Protein AF-A0A963DSY1-F1 (afdb_monomer_lite)

Secondary structure (DSSP, 8-state):
---PPPPPHHHHHHHHEEEETTEEEE-TT--HHHHHHHHHTTSEEE-TT-SSPPTT-GGGSEEE-HHHHHHHTTSS--

Foldseek 3Di:
DPPDPDDDLLRLLVQFWDDDPLDIFGDLPCAPVSLVVCVVVLQWDFDPVDPDADHSRNRVRIDGDPVNSCSNVVVDDD

pLDDT: mean 89.54, std 8.88, range [50.94, 96.06]

Structure (mmCIF, N/CA/C/O backbone):
data_AF-A0A963DSY1-F1
#
_entry.id   AF-A0A963DSY1-F1
#
loop_
_atom_site.group_PDB
_atom_site.id
_atom_site.type_symbol
_atom_site.label_atom_id
_atom_site.label_alt_id
_atom_site.label_comp_id
_atom_site.label_asym_id
_atom_site.label_entity_id
_atom_site.label_seq_id
_atom_site.pdbx_PDB_ins_code
_atom_site.Cartn_x
_atom_site.Cartn_y
_atom_site.Cartn_z
_atom_site.occupancy
_atom_site.B_iso_or_equiv
_atom_site.auth_seq_id
_atom_site.auth_comp_id
_atom_site.auth_asym_id
_atom_site.auth_atom_id
_atom_site.pdbx_PDB_model_num
ATOM 1 N N . MET A 1 1 ? -4.417 31.165 -4.420 1.00 55.50 1 MET A N 1
ATOM 2 C CA . MET A 1 1 ? -4.366 29.729 -4.760 1.00 55.50 1 MET A CA 1
ATOM 3 C C . MET A 1 1 ? -4.940 29.001 -3.564 1.00 55.50 1 MET A C 1
ATOM 5 O O . MET A 1 1 ? -4.501 29.296 -2.464 1.00 55.50 1 MET A O 1
ATOM 9 N N . LEU A 1 2 ? -5.979 28.186 -3.741 1.00 50.94 2 LEU A N 1
ATOM 10 C CA . LEU A 1 2 ? -6.449 27.316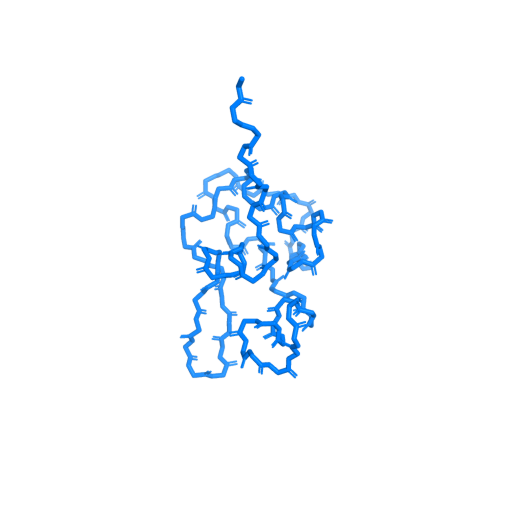 -2.662 1.00 50.94 2 LEU A CA 1
ATOM 11 C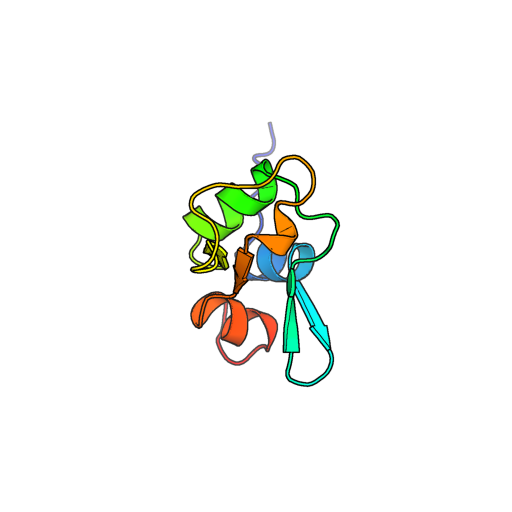 C . LEU A 1 2 ? -5.412 26.194 -2.539 1.00 50.94 2 LEU A C 1
ATOM 13 O O . LEU A 1 2 ? -5.220 25.463 -3.509 1.00 50.94 2 LEU A O 1
ATOM 17 N N . GLU A 1 3 ? -4.705 26.112 -1.412 1.00 59.62 3 GLU A N 1
ATOM 18 C CA . GLU A 1 3 ? -3.946 24.908 -1.058 1.00 59.62 3 GLU A CA 1
ATOM 19 C C . GLU A 1 3 ? -4.949 23.755 -0.997 1.00 59.62 3 GLU A C 1
ATOM 21 O O . GLU A 1 3 ? -5.841 23.738 -0.148 1.00 59.62 3 GLU A O 1
ATOM 26 N N . GLN A 1 4 ? -4.872 22.831 -1.955 1.00 61.81 4 GLN A N 1
ATOM 27 C CA . GLN A 1 4 ? -5.585 21.569 -1.828 1.00 61.81 4 GLN A CA 1
ATOM 28 C C . GLN A 1 4 ? -4.894 20.803 -0.705 1.00 61.81 4 GLN A C 1
ATOM 30 O O . GLN A 1 4 ? -3.701 20.523 -0.807 1.00 61.81 4 GLN A O 1
ATOM 35 N N . ALA A 1 5 ? -5.626 20.525 0.374 1.00 75.44 5 ALA A N 1
ATOM 36 C CA . ALA A 1 5 ? -5.127 19.666 1.434 1.00 75.44 5 ALA A CA 1
ATOM 37 C C . ALA A 1 5 ? -4.699 18.331 0.814 1.00 75.44 5 ALA A C 1
ATOM 39 O O . ALA A 1 5 ? -5.430 17.766 -0.007 1.00 75.44 5 ALA A O 1
ATOM 40 N N . GLU A 1 6 ? -3.504 17.858 1.163 1.00 79.00 6 GLU A N 1
ATOM 41 C CA . GLU A 1 6 ? -3.071 16.543 0.711 1.00 79.00 6 GLU A CA 1
ATOM 42 C C . GLU A 1 6 ? -4.047 15.477 1.225 1.00 79.00 6 GLU A C 1
ATOM 44 O O . GLU A 1 6 ? -4.533 15.601 2.354 1.00 79.00 6 GLU A O 1
ATOM 49 N N . PRO A 1 7 ? -4.334 14.429 0.433 1.00 82.25 7 PRO A N 1
ATOM 50 C CA . PRO A 1 7 ? -5.197 13.351 0.888 1.00 82.25 7 PRO A CA 1
ATOM 51 C C . PRO A 1 7 ? -4.662 12.742 2.188 1.00 82.25 7 PRO A C 1
ATOM 53 O O . PRO A 1 7 ? -3.453 12.577 2.369 1.00 82.25 7 PRO A O 1
ATOM 56 N N . THR A 1 8 ? -5.562 12.383 3.090 1.00 90.44 8 THR A N 1
ATOM 57 C CA . THR A 1 8 ? -5.259 11.641 4.319 1.00 90.44 8 THR A CA 1
ATOM 58 C C . THR A 1 8 ? -4.736 10.239 4.007 1.00 90.44 8 THR A C 1
ATOM 60 O O . THR A 1 8 ? -4.904 9.721 2.899 1.00 90.44 8 THR A O 1
ATOM 63 N N . ASP A 1 9 ? -4.106 9.595 4.988 1.00 92.81 9 ASP A N 1
ATOM 64 C CA . ASP A 1 9 ? -3.610 8.221 4.835 1.00 92.81 9 ASP A CA 1
ATOM 65 C C . ASP A 1 9 ? -4.738 7.239 4.517 1.00 92.81 9 ASP A C 1
ATOM 67 O O . ASP A 1 9 ? -4.578 6.355 3.677 1.00 92.81 9 ASP A O 1
ATOM 71 N N . LEU A 1 10 ? -5.920 7.442 5.105 1.00 93.38 10 LEU A N 1
ATOM 72 C CA . LEU A 1 10 ? -7.096 6.627 4.814 1.00 93.38 10 LEU A CA 1
ATOM 73 C C . LEU A 1 10 ? -7.598 6.821 3.379 1.00 93.38 10 LEU A C 1
ATOM 75 O O . LEU A 1 10 ? -8.011 5.855 2.736 1.00 93.38 10 LEU A O 1
ATOM 79 N N . GLU A 1 11 ? -7.579 8.050 2.863 1.00 93.19 11 GLU A N 1
ATOM 80 C CA . GLU A 1 11 ? -7.935 8.317 1.466 1.00 93.19 11 GLU A CA 1
ATOM 81 C C . GLU A 1 11 ? -6.940 7.647 0.515 1.00 93.19 11 GLU A C 1
ATOM 83 O O . GLU A 1 11 ? -7.364 6.951 -0.408 1.00 93.19 11 GLU A O 1
ATOM 88 N N . PHE A 1 12 ? -5.637 7.749 0.794 1.00 91.69 12 PHE A N 1
ATOM 89 C CA . PHE A 1 12 ? -4.601 7.042 0.037 1.00 91.69 12 PHE A CA 1
ATOM 90 C C . PHE A 1 12 ? -4.785 5.524 0.077 1.00 91.69 12 PHE A C 1
ATOM 92 O O . PHE A 1 12 ? -4.785 4.873 -0.968 1.00 91.69 12 PHE A O 1
ATOM 99 N N . ALA A 1 13 ? -5.005 4.958 1.264 1.00 93.00 13 ALA A N 1
ATOM 100 C CA . ALA A 1 13 ? -5.239 3.532 1.445 1.00 93.00 13 ALA A CA 1
ATOM 101 C C . ALA A 1 13 ? -6.465 3.057 0.647 1.00 93.00 13 ALA A C 1
ATOM 103 O O . ALA A 1 13 ? -6.415 2.010 0.006 1.00 93.00 13 ALA A O 1
ATOM 104 N N . ARG A 1 14 ? -7.553 3.837 0.618 1.00 93.06 14 ARG A N 1
ATOM 105 C CA . ARG A 1 14 ? -8.765 3.519 -0.161 1.00 93.06 14 ARG A CA 1
ATOM 106 C C . ARG A 1 14 ? -8.561 3.618 -1.670 1.00 93.06 14 ARG A C 1
ATOM 108 O O . ARG A 1 14 ? -9.204 2.882 -2.411 1.00 93.06 14 ARG A O 1
ATOM 115 N N . MET A 1 15 ? -7.697 4.520 -2.127 1.00 93.38 15 MET A N 1
ATOM 116 C CA . MET A 1 15 ? -7.335 4.628 -3.542 1.00 93.38 15 MET A CA 1
ATOM 117 C C . MET A 1 15 ? -6.424 3.478 -3.987 1.00 93.38 15 MET A C 1
ATOM 119 O O . MET A 1 15 ? -6.523 3.017 -5.124 1.00 93.38 15 MET A O 1
ATOM 123 N N . ALA A 1 16 ? -5.542 3.020 -3.097 1.00 94.31 16 ALA A N 1
ATOM 124 C CA . ALA A 1 16 ? -4.491 2.071 -3.426 1.00 94.31 16 ALA A CA 1
ATOM 125 C C . ALA A 1 16 ? -4.825 0.610 -3.124 1.00 94.31 16 ALA A C 1
ATOM 127 O O . ALA A 1 16 ? -4.262 -0.265 -3.776 1.00 94.31 16 ALA A O 1
ATOM 128 N N . PHE A 1 17 ? -5.700 0.310 -2.163 1.00 95.00 17 PHE A N 1
ATOM 129 C CA . PHE A 1 17 ? -5.954 -1.060 -1.719 1.00 95.00 17 PHE A CA 1
ATOM 130 C C . PHE A 1 17 ? -7.364 -1.550 -2.046 1.00 95.00 17 PHE A C 1
ATOM 132 O O . PHE A 1 17 ? -8.359 -0.850 -1.885 1.00 95.00 17 PHE A O 1
ATOM 139 N N . ALA A 1 18 ? -7.445 -2.817 -2.440 1.00 92.94 18 ALA A N 1
ATOM 140 C CA . ALA A 1 18 ? -8.674 -3.581 -2.562 1.00 92.94 18 ALA A CA 1
ATOM 141 C C . ALA A 1 18 ? -8.754 -4.618 -1.434 1.00 92.94 18 ALA A C 1
ATOM 143 O O . ALA A 1 18 ? -7.803 -5.375 -1.203 1.00 92.94 18 ALA A O 1
ATOM 144 N N . VAL A 1 19 ? -9.905 -4.673 -0.762 1.00 91.88 19 VAL A N 1
ATOM 145 C CA . VAL A 1 19 ? -10.197 -5.628 0.314 1.00 91.88 19 VAL A CA 1
ATOM 146 C C . VAL A 1 19 ? -11.101 -6.734 -0.229 1.00 91.88 19 VAL A C 1
ATOM 148 O O . VAL A 1 19 ? -12.187 -6.463 -0.734 1.00 91.88 19 VAL A O 1
ATOM 151 N N . ASP A 1 20 ? -10.652 -7.982 -0.122 1.00 87.75 20 ASP A N 1
ATOM 152 C CA . ASP A 1 20 ? -11.382 -9.185 -0.530 1.00 87.75 20 ASP A CA 1
ATOM 153 C C . ASP A 1 20 ? -11.390 -10.189 0.631 1.00 87.75 20 ASP A C 1
ATOM 155 O O . ASP A 1 20 ? -10.437 -10.948 0.857 1.00 87.75 20 ASP A O 1
ATOM 159 N N . GLY A 1 21 ? -12.446 -10.120 1.446 1.00 83.62 21 GLY A N 1
ATOM 160 C CA . GLY A 1 21 ? -12.542 -10.850 2.708 1.00 83.62 21 GLY A CA 1
ATOM 161 C C . GLY A 1 21 ? -11.421 -10.453 3.671 1.00 83.62 21 GLY A C 1
ATOM 162 O O . GLY A 1 21 ? -11.375 -9.326 4.152 1.00 83.62 21 GLY A O 1
ATOM 163 N N . PHE A 1 22 ? -10.507 -11.387 3.948 1.00 78.94 22 PHE A N 1
ATOM 164 C CA . PHE A 1 22 ? -9.346 -11.165 4.823 1.00 78.94 22 PHE A CA 1
ATOM 165 C C . PHE A 1 22 ? -8.076 -10.752 4.068 1.00 78.94 22 PHE A C 1
ATOM 167 O O . PHE A 1 22 ? -7.021 -10.595 4.682 1.00 78.94 22 PHE A O 1
ATOM 174 N N . LYS A 1 23 ? -8.139 -10.631 2.737 1.00 86.50 23 LYS A N 1
ATOM 175 C CA . LYS A 1 23 ? -6.985 -10.286 1.905 1.00 86.50 23 LYS A CA 1
ATOM 176 C C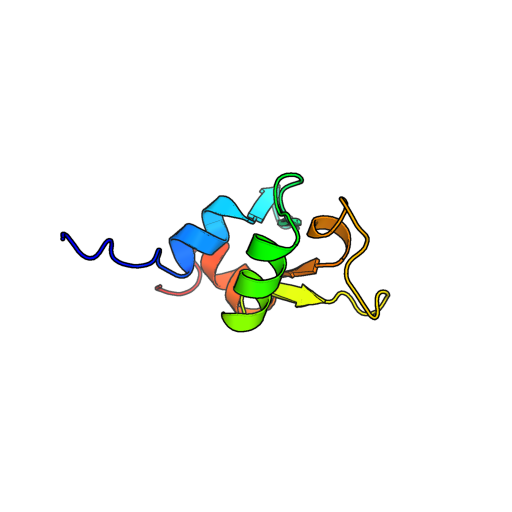 . LYS A 1 23 ? -7.052 -8.818 1.514 1.00 86.50 23 LYS A C 1
ATOM 178 O O . LYS A 1 23 ? -8.052 -8.372 0.962 1.00 86.50 23 LYS A O 1
ATOM 183 N N . VAL A 1 24 ? -5.957 -8.102 1.735 1.00 91.06 24 VAL A N 1
ATOM 184 C CA . VAL A 1 24 ? -5.748 -6.744 1.227 1.00 91.06 24 VAL A CA 1
ATOM 185 C C . VAL A 1 24 ? -4.680 -6.820 0.143 1.00 91.06 24 VAL A C 1
ATOM 187 O O . VAL A 1 24 ? -3.635 -7.439 0.344 1.00 91.06 24 VAL A O 1
ATOM 190 N N . ARG A 1 25 ? -4.960 -6.248 -1.027 1.00 91.69 25 ARG A N 1
ATOM 191 C CA . ARG A 1 25 ? -4.040 -6.212 -2.174 1.00 91.69 25 ARG A CA 1
ATOM 192 C C . ARG A 1 25 ? -3.987 -4.812 -2.761 1.00 91.69 25 ARG A C 1
ATOM 194 O O . ARG A 1 25 ? -4.979 -4.095 -2.700 1.00 91.69 25 ARG A O 1
ATOM 201 N N . CYS A 1 26 ? -2.871 -4.451 -3.381 1.00 93.25 26 CYS A N 1
ATOM 202 C CA . CYS A 1 26 ? -2.770 -3.206 -4.138 1.00 93.25 26 CYS A CA 1
ATOM 203 C C . CYS A 1 26 ? -3.630 -3.265 -5.411 1.00 93.25 26 CYS A C 1
ATOM 205 O O . CYS A 1 26 ? -3.710 -4.301 -6.077 1.00 93.25 26 CYS A O 1
ATOM 207 N N . HIS A 1 27 ? -4.276 -2.153 -5.748 1.00 93.75 27 HIS A N 1
ATOM 208 C CA . HIS A 1 27 ? -5.079 -2.002 -6.952 1.00 93.75 27 HIS A CA 1
ATOM 209 C C . HIS A 1 27 ? -4.162 -2.001 -8.185 1.00 93.75 27 HIS A C 1
ATOM 211 O O . HIS A 1 27 ? -3.103 -1.376 -8.148 1.00 93.75 27 HIS A O 1
ATOM 217 N N . PRO A 1 28 ? -4.566 -2.595 -9.322 1.00 91.06 28 PRO A N 1
ATOM 218 C CA . PRO A 1 28 ? -3.778 -2.561 -10.561 1.00 91.06 28 PRO A CA 1
ATOM 219 C C . PRO A 1 28 ? -3.522 -1.152 -11.127 1.00 91.06 28 PRO A C 1
ATOM 221 O O . PRO A 1 28 ? -2.709 -1.003 -12.030 1.00 91.06 28 PRO A O 1
ATOM 224 N N . ASN A 1 29 ? -4.189 -0.125 -10.588 1.00 89.88 29 ASN A N 1
ATOM 225 C CA . ASN A 1 29 ? -4.011 1.275 -10.994 1.00 89.88 29 ASN A CA 1
ATOM 226 C C . ASN A 1 29 ? -2.906 1.980 -10.193 1.00 89.88 29 ASN A C 1
ATOM 228 O O . ASN A 1 29 ? -2.639 3.149 -10.453 1.00 89.88 29 ASN A O 1
ATOM 232 N N . VAL A 1 30 ? -2.300 1.304 -9.209 1.00 93.81 30 VAL A N 1
ATOM 233 C CA . VAL A 1 30 ? -1.150 1.840 -8.478 1.00 93.81 30 VAL A CA 1
ATOM 234 C C . VAL A 1 30 ? 0.044 1.852 -9.431 1.00 93.81 30 VAL A C 1
ATOM 236 O O . VAL A 1 30 ? 0.600 0.804 -9.776 1.00 93.81 30 VAL A O 1
ATOM 239 N N . ASP A 1 31 ? 0.394 3.053 -9.879 1.00 93.25 31 ASP A N 1
ATOM 240 C CA . ASP A 1 31 ? 1.599 3.337 -10.648 1.00 93.25 31 ASP A CA 1
ATOM 241 C C . ASP A 1 31 ? 2.809 3.553 -9.723 1.00 93.25 31 ASP A C 1
ATOM 243 O O . ASP A 1 31 ? 2.703 3.458 -8.500 1.00 93.25 31 ASP A O 1
ATOM 247 N N . ALA A 1 32 ? 3.981 3.815 -10.308 1.00 92.00 32 ALA A N 1
ATOM 248 C CA . ALA A 1 32 ? 5.208 4.021 -9.540 1.00 92.00 32 ALA A CA 1
ATOM 249 C C . ALA A 1 32 ? 5.109 5.227 -8.588 1.00 92.00 32 ALA A C 1
ATOM 251 O O . ALA A 1 32 ? 5.519 5.123 -7.439 1.00 92.00 32 ALA A O 1
ATOM 252 N N . ALA A 1 33 ? 4.497 6.335 -9.018 1.00 92.62 33 ALA A N 1
ATOM 253 C CA . ALA A 1 33 ? 4.380 7.538 -8.192 1.00 92.62 33 ALA A CA 1
ATOM 254 C C . ALA A 1 33 ? 3.457 7.319 -6.981 1.00 92.62 33 ALA A C 1
ATOM 256 O O . ALA A 1 33 ? 3.752 7.755 -5.868 1.00 92.62 33 ALA A O 1
ATOM 257 N N . MET A 1 34 ? 2.335 6.620 -7.172 1.00 93.62 34 MET A N 1
ATOM 258 C CA . MET A 1 34 ? 1.466 6.217 -6.070 1.00 93.62 34 MET A CA 1
ATOM 259 C C . MET A 1 34 ? 2.158 5.191 -5.169 1.00 93.62 34 MET A C 1
ATOM 261 O O . MET A 1 34 ? 2.025 5.280 -3.952 1.00 93.62 34 MET A O 1
ATOM 265 N N . ALA A 1 35 ? 2.910 4.249 -5.742 1.00 94.38 35 ALA A N 1
ATOM 266 C CA . ALA A 1 35 ? 3.659 3.254 -4.985 1.00 94.38 35 ALA A CA 1
ATOM 267 C C . ALA A 1 35 ? 4.709 3.887 -4.063 1.00 94.38 35 ALA A C 1
ATOM 269 O O . ALA A 1 35 ? 4.754 3.550 -2.882 1.00 94.38 35 ALA A O 1
ATOM 270 N N . GLU A 1 36 ? 5.492 4.840 -4.572 1.00 94.31 36 GLU A N 1
ATOM 271 C CA . GLU A 1 36 ? 6.460 5.613 -3.785 1.00 94.31 36 GLU A CA 1
ATOM 272 C C . GLU A 1 36 ? 5.776 6.310 -2.608 1.00 94.31 36 GLU A C 1
ATOM 274 O O . GLU A 1 36 ? 6.189 6.139 -1.463 1.00 94.31 36 GLU A O 1
ATOM 279 N N . ARG A 1 37 ? 4.650 6.990 -2.855 1.00 94.38 37 ARG A N 1
ATOM 280 C CA . ARG A 1 37 ? 3.885 7.666 -1.797 1.00 94.38 37 ARG A CA 1
ATOM 281 C C . ARG A 1 37 ? 3.326 6.718 -0.737 1.00 94.38 37 ARG A C 1
ATOM 283 O O . ARG A 1 37 ? 3.270 7.086 0.434 1.00 94.38 37 ARG A O 1
ATOM 290 N N . LEU A 1 38 ? 2.903 5.510 -1.118 1.00 95.06 38 LEU A N 1
ATOM 291 C CA . LEU A 1 38 ? 2.457 4.500 -0.152 1.00 95.06 38 LEU A CA 1
ATOM 292 C C . LEU A 1 38 ? 3.602 4.059 0.764 1.00 95.06 38 LEU A C 1
ATOM 294 O O . LEU A 1 38 ? 3.364 3.856 1.953 1.00 95.06 38 LEU A O 1
ATOM 298 N N . ILE A 1 39 ? 4.820 3.938 0.227 1.00 94.94 39 ILE A N 1
ATOM 299 C CA . ILE A 1 39 ? 6.018 3.606 1.009 1.00 94.94 39 ILE A CA 1
ATOM 300 C C . ILE A 1 39 ? 6.410 4.768 1.922 1.00 94.94 39 ILE A C 1
ATOM 302 O O . ILE A 1 39 ? 6.607 4.564 3.116 1.00 94.94 39 ILE A O 1
ATOM 306 N N . GLU A 1 40 ? 6.461 5.995 1.401 1.00 95.19 40 GLU A N 1
ATOM 307 C CA . GLU A 1 40 ? 6.802 7.193 2.182 1.00 95.19 40 GLU A CA 1
ATOM 308 C C . GLU A 1 40 ? 5.864 7.401 3.378 1.00 95.19 40 GLU A C 1
ATOM 310 O O . GLU A 1 40 ? 6.295 7.840 4.444 1.00 95.19 40 GLU A O 1
ATOM 315 N N . ARG A 1 41 ? 4.585 7.045 3.218 1.00 93.81 41 ARG A N 1
ATOM 316 C CA . ARG A 1 41 ? 3.566 7.113 4.276 1.00 93.81 41 ARG A CA 1
ATOM 317 C C . ARG A 1 41 ? 3.506 5.872 5.167 1.00 93.81 41 ARG A C 1
ATOM 319 O O . ARG A 1 41 ? 2.682 5.809 6.073 1.00 93.81 41 ARG A O 1
ATOM 326 N N . GLY A 1 42 ? 4.341 4.865 4.915 1.00 95.19 42 GLY A N 1
ATOM 327 C CA . GLY A 1 42 ? 4.348 3.611 5.670 1.00 95.19 42 GLY A CA 1
ATOM 328 C C . GLY A 1 42 ? 3.078 2.773 5.499 1.00 95.19 42 GLY A C 1
ATOM 329 O O . GLY A 1 42 ? 2.777 1.938 6.351 1.00 95.1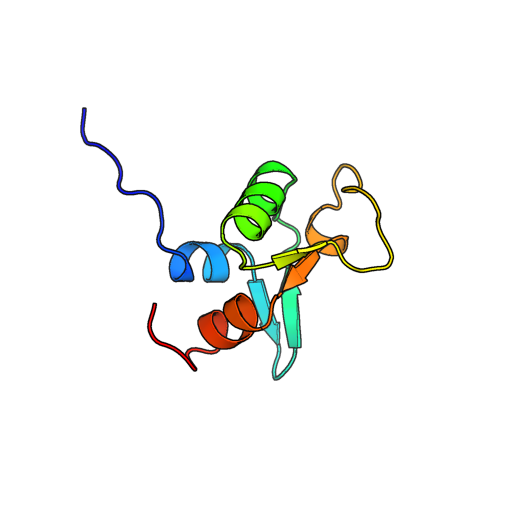9 42 GLY A O 1
ATOM 330 N N . LEU A 1 43 ? 2.311 2.984 4.424 1.00 95.81 43 LEU A N 1
ATOM 331 C CA . LEU A 1 43 ? 1.090 2.236 4.099 1.00 95.81 43 LEU A CA 1
ATOM 332 C C . LEU A 1 43 ? 1.393 0.920 3.374 1.00 95.81 43 LEU A C 1
ATOM 334 O O . LEU A 1 43 ? 0.662 -0.060 3.534 1.00 95.81 43 LEU A O 1
ATOM 338 N N . ALA A 1 44 ? 2.466 0.884 2.588 1.00 96.06 44 ALA A N 1
ATOM 339 C CA . ALA A 1 44 ? 2.959 -0.316 1.924 1.00 96.06 44 ALA A CA 1
ATOM 340 C C . ALA A 1 44 ? 4.484 -0.405 2.022 1.00 96.06 44 ALA A C 1
ATOM 342 O O . ALA A 1 44 ? 5.150 0.610 2.1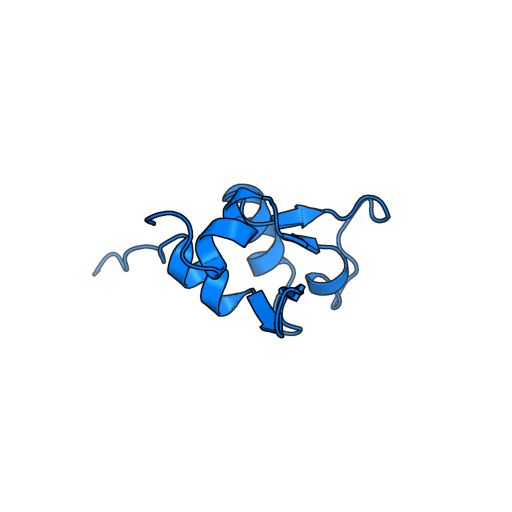60 1.00 96.06 44 ALA A O 1
ATOM 343 N N . ASP A 1 45 ? 5.014 -1.615 1.889 1.00 95.88 45 ASP A N 1
ATOM 344 C CA . ASP A 1 45 ? 6.438 -1.887 1.721 1.00 95.88 45 ASP A CA 1
ATOM 345 C C . ASP A 1 45 ? 6.674 -2.607 0.395 1.00 95.88 45 ASP A C 1
ATOM 347 O O . ASP A 1 45 ? 5.778 -3.272 -0.146 1.00 95.88 45 ASP A O 1
ATOM 351 N N . LEU A 1 46 ? 7.912 -2.542 -0.093 1.00 94.00 46 LEU A N 1
ATOM 352 C CA . LEU A 1 46 ? 8.360 -3.426 -1.158 1.00 94.00 46 LEU A CA 1
ATOM 353 C C . LEU A 1 46 ? 8.293 -4.882 -0.666 1.00 94.00 46 LEU A C 1
ATOM 355 O O . LEU A 1 46 ? 8.700 -5.216 0.448 1.00 94.00 46 LEU A O 1
ATOM 359 N N . HIS A 1 47 ? 7.724 -5.759 -1.483 1.00 92.12 47 HIS A N 1
ATOM 360 C CA . HIS A 1 47 ? 7.651 -7.180 -1.188 1.00 92.12 47 HIS A CA 1
ATOM 361 C C . HIS A 1 47 ? 9.058 -7.788 -1.253 1.00 92.12 47 HIS A C 1
ATOM 363 O O . HIS A 1 47 ? 9.784 -7.526 -2.204 1.00 92.12 47 HIS A O 1
ATOM 369 N N . ASP A 1 48 ? 9.397 -8.697 -0.328 1.00 85.69 48 ASP A N 1
ATOM 370 C CA . ASP A 1 48 ? 10.742 -9.296 -0.157 1.00 85.69 48 ASP A CA 1
ATOM 371 C C . ASP A 1 48 ? 11.318 -10.024 -1.401 1.00 85.69 48 ASP A C 1
ATOM 373 O O . ASP A 1 48 ? 12.433 -10.531 -1.367 1.00 85.69 48 ASP A O 1
ATOM 377 N N . GLY A 1 49 ? 10.541 -10.143 -2.483 1.00 88.88 49 GLY A N 1
ATOM 378 C CA . GLY A 1 49 ? 10.953 -10.765 -3.746 1.00 88.88 49 GLY A CA 1
ATOM 379 C C . GLY A 1 49 ? 11.365 -9.757 -4.820 1.00 88.88 49 GLY A C 1
ATOM 380 O O . GLY A 1 49 ? 11.632 -10.164 -5.948 1.00 88.88 49 GLY A O 1
ATOM 381 N N . PHE A 1 50 ? 11.364 -8.467 -4.491 1.00 88.50 50 PHE A N 1
ATOM 382 C CA . PHE A 1 50 ? 11.703 -7.374 -5.387 1.00 88.50 50 PHE A CA 1
ATOM 383 C C . PHE A 1 50 ? 12.691 -6.451 -4.680 1.00 88.50 50 PHE A C 1
ATOM 385 O O . PHE A 1 50 ? 12.509 -6.154 -3.504 1.00 88.50 50 PHE A O 1
ATOM 392 N N . ASP A 1 51 ? 13.703 -5.989 -5.412 1.00 86.94 51 ASP A N 1
ATOM 393 C CA . ASP A 1 51 ? 14.632 -4.945 -4.956 1.00 86.94 51 ASP A CA 1
ATOM 394 C C . ASP A 1 51 ? 14.201 -3.551 -5.451 1.00 86.94 51 ASP A C 1
ATOM 396 O O . ASP A 1 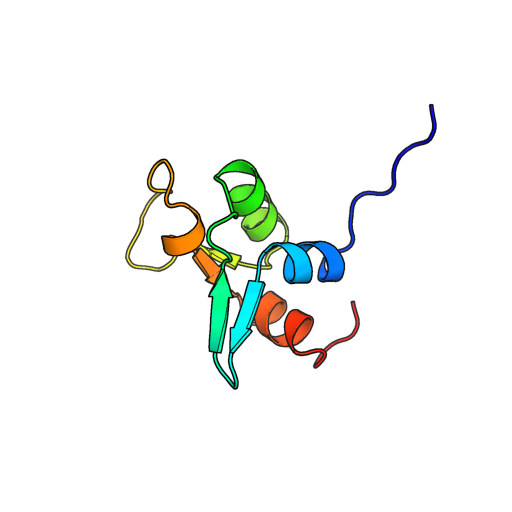51 ? 14.546 -2.532 -4.857 1.00 86.94 51 ASP A O 1
ATOM 400 N N . GLU A 1 52 ? 13.410 -3.503 -6.529 1.00 88.88 52 GLU A N 1
ATOM 401 C CA . GLU A 1 52 ? 12.886 -2.284 -7.150 1.00 88.88 52 GLU A CA 1
ATOM 402 C C . GLU A 1 52 ? 11.505 -2.514 -7.793 1.00 88.88 52 GLU A C 1
ATOM 404 O O . GLU A 1 52 ? 11.046 -3.652 -7.949 1.00 88.88 52 GLU A O 1
ATOM 409 N N . PHE A 1 53 ? 10.826 -1.429 -8.179 1.00 90.69 53 PHE A N 1
ATOM 410 C CA . PHE A 1 53 ? 9.549 -1.513 -8.887 1.00 90.69 53 PHE A CA 1
ATOM 411 C C . PHE A 1 53 ? 9.717 -2.018 -10.318 1.00 90.69 53 PHE A C 1
ATOM 413 O O . PHE A 1 53 ? 10.515 -1.496 -11.095 1.00 90.69 53 PHE A O 1
ATOM 420 N N . VAL A 1 54 ? 8.866 -2.965 -10.712 1.00 89.94 54 VAL A N 1
ATOM 421 C CA . VAL A 1 54 ? 8.759 -3.390 -12.109 1.00 89.94 54 VAL A CA 1
ATOM 422 C C . VAL A 1 54 ? 7.963 -2.339 -12.900 1.00 89.94 54 VAL A C 1
ATOM 424 O O . VAL A 1 54 ? 6.835 -2.009 -12.509 1.00 89.94 54 VAL A O 1
ATOM 427 N N . PRO A 1 55 ? 8.490 -1.823 -14.029 1.00 85.81 55 PRO A N 1
ATOM 428 C CA . PRO A 1 55 ? 7.785 -0.845 -14.852 1.00 85.81 55 PRO A CA 1
ATOM 429 C C . PRO A 1 55 ? 6.397 -1.338 -15.279 1.00 85.81 55 PRO A C 1
ATOM 431 O O . PRO A 1 55 ? 6.260 -2.396 -15.888 1.00 85.81 55 PRO A O 1
ATOM 434 N N . GLY A 1 56 ? 5.358 -0.563 -14.961 1.00 87.69 56 GLY A N 1
ATOM 435 C CA . GLY A 1 56 ? 3.963 -0.900 -15.275 1.00 87.69 56 GLY A CA 1
ATOM 436 C C . GLY A 1 56 ? 3.306 -1.924 -14.340 1.00 87.69 56 GLY A C 1
ATOM 437 O O . GLY A 1 56 ? 2.104 -2.149 -14.449 1.00 87.69 56 GLY A O 1
ATOM 438 N N . GLU A 1 57 ? 4.045 -2.503 -13.390 1.00 91.25 57 GLU A N 1
ATOM 439 C CA . GLU A 1 57 ? 3.536 -3.508 -12.448 1.00 91.25 57 GLU A CA 1
ATOM 440 C C . GLU A 1 57 ? 3.824 -3.156 -10.975 1.00 91.25 57 GLU A C 1
ATOM 442 O O . GLU A 1 57 ? 3.869 -4.043 -10.125 1.00 91.25 57 GLU A O 1
ATOM 447 N N . ALA A 1 58 ? 3.972 -1.868 -10.640 1.00 92.00 58 ALA A N 1
ATOM 448 C CA . ALA A 1 58 ? 4.323 -1.412 -9.287 1.00 92.00 58 ALA A CA 1
ATOM 449 C C . ALA A 1 58 ? 3.410 -1.996 -8.187 1.00 92.00 58 ALA A C 1
ATOM 451 O O . ALA A 1 58 ? 3.889 -2.428 -7.140 1.00 92.00 58 ALA A O 1
ATOM 452 N N . HIS A 1 59 ? 2.106 -2.124 -8.454 1.00 92.12 59 HIS A N 1
ATOM 453 C CA . HIS A 1 59 ? 1.142 -2.772 -7.557 1.00 92.12 59 HIS A CA 1
ATOM 454 C C . HIS A 1 59 ? 1.504 -4.217 -7.155 1.00 92.12 59 HIS A C 1
ATOM 456 O O . HIS A 1 59 ? 1.116 -4.660 -6.076 1.00 92.12 59 HIS A O 1
ATOM 462 N N . ARG A 1 60 ? 2.228 -4.968 -7.998 1.00 92.12 60 ARG A N 1
ATOM 463 C CA . ARG A 1 60 ? 2.655 -6.354 -7.716 1.00 92.12 60 ARG A CA 1
ATOM 464 C C . ARG A 1 60 ? 3.907 -6.416 -6.849 1.00 92.12 60 ARG A C 1
ATOM 466 O O . ARG A 1 60 ? 4.142 -7.435 -6.206 1.00 92.12 60 ARG A O 1
ATOM 473 N N . CYS A 1 61 ? 4.686 -5.340 -6.840 1.00 94.00 61 CYS A N 1
ATOM 474 C CA . CYS A 1 61 ? 5.908 -5.211 -6.054 1.00 94.00 61 CYS A CA 1
ATOM 475 C C . CYS A 1 61 ? 5.631 -4.779 -4.610 1.00 94.00 61 CYS A C 1
ATOM 477 O O . CYS A 1 61 ? 6.553 -4.758 -3.806 1.00 94.00 61 CYS A O 1
ATOM 479 N N . LEU A 1 62 ? 4.388 -4.425 -4.277 1.00 94.69 62 LEU A N 1
ATOM 480 C CA . LEU A 1 62 ? 4.009 -3.890 -2.976 1.00 94.69 62 LEU A CA 1
ATOM 481 C C . LEU A 1 62 ? 3.248 -4.907 -2.124 1.00 94.69 62 LEU A C 1
ATOM 483 O O . LEU A 1 62 ? 2.386 -5.641 -2.614 1.00 94.69 62 LEU A O 1
ATOM 487 N N . ARG A 1 63 ? 3.494 -4.863 -0.815 1.00 94.44 63 ARG A N 1
ATOM 488 C CA . ARG A 1 63 ? 2.630 -5.455 0.211 1.00 94.44 63 ARG A CA 1
ATOM 489 C C . ARG A 1 63 ? 2.147 -4.366 1.174 1.00 94.44 63 ARG A C 1
ATOM 491 O O . ARG A 1 63 ? 2.943 -3.501 1.523 1.00 94.44 63 ARG A O 1
ATOM 498 N N . PRO A 1 64 ? 0.889 -4.391 1.642 1.00 94.62 64 PRO A N 1
ATOM 499 C CA . PRO A 1 64 ? 0.464 -3.499 2.716 1.00 94.62 64 PRO A CA 1
ATOM 500 C C . PRO A 1 64 ? 1.301 -3.736 3.980 1.00 94.62 64 PRO A C 1
ATOM 502 O O . PRO A 1 64 ? 1.589 -4.887 4.320 1.00 94.62 64 PRO A O 1
ATOM 505 N N . THR A 1 65 ? 1.659 -2.668 4.691 1.00 95.44 65 THR A N 1
ATOM 506 C CA . THR A 1 65 ? 2.224 -2.783 6.044 1.00 95.44 65 THR A CA 1
ATOM 507 C C . THR A 1 65 ? 1.127 -3.165 7.042 1.00 95.44 65 THR A C 1
ATOM 509 O O . THR A 1 65 ? -0.062 -3.124 6.718 1.00 95.44 65 THR A O 1
ATOM 512 N N . GLN A 1 66 ? 1.493 -3.487 8.289 1.00 94.75 66 GLN A N 1
ATOM 513 C CA . GLN A 1 66 ? 0.495 -3.684 9.350 1.00 94.75 66 GLN A CA 1
ATOM 514 C C . GLN A 1 66 ? -0.359 -2.422 9.560 1.00 94.75 66 GLN A C 1
ATOM 516 O O . GLN A 1 66 ? -1.572 -2.527 9.712 1.00 94.75 66 GLN A O 1
ATOM 521 N N . TYR A 1 67 ? 0.263 -1.238 9.503 1.00 94.88 67 TYR A N 1
ATOM 522 C CA . TYR A 1 67 ? -0.433 0.043 9.614 1.00 94.88 67 TYR A CA 1
ATOM 523 C C . TYR A 1 67 ? -1.439 0.235 8.472 1.00 94.88 67 TYR A C 1
ATOM 525 O O . TYR A 1 67 ? -2.624 0.425 8.734 1.00 94.88 67 TYR A O 1
ATOM 533 N N . GLY A 1 68 ? -1.009 0.093 7.213 1.00 94.50 68 GLY A N 1
ATOM 534 C CA . GLY A 1 68 ? -1.901 0.225 6.057 1.00 94.50 68 GLY A CA 1
ATOM 535 C C . GLY A 1 68 ? -3.024 -0.817 6.045 1.00 94.50 68 GLY A C 1
ATOM 536 O O . GLY A 1 68 ? -4.161 -0.504 5.690 1.00 94.50 68 GLY A O 1
ATOM 537 N N . PHE A 1 69 ? -2.730 -2.042 6.491 1.00 94.88 69 PHE A N 1
ATOM 538 C CA . PHE A 1 69 ? -3.705 -3.122 6.631 1.00 94.88 69 PHE A CA 1
ATOM 539 C C . PHE A 1 69 ? -4.768 -2.821 7.693 1.00 94.88 69 PHE A C 1
ATOM 541 O O . PHE A 1 69 ? -5.963 -2.963 7.432 1.00 94.88 69 PHE A O 1
ATOM 548 N N . ASP A 1 70 ? -4.364 -2.396 8.889 1.00 94.19 70 ASP A N 1
ATOM 549 C CA . ASP A 1 70 ? -5.312 -2.083 9.958 1.00 94.19 70 ASP A CA 1
ATOM 550 C C . ASP A 1 70 ? -6.119 -0.817 9.648 1.00 94.19 70 ASP A C 1
ATOM 552 O O . ASP A 1 70 ? -7.319 -0.777 9.937 1.00 94.19 70 ASP A O 1
ATOM 556 N N . LEU A 1 71 ? -5.500 0.170 8.991 1.00 94.38 71 LEU A N 1
ATOM 557 C CA . LEU A 1 71 ? -6.160 1.396 8.551 1.00 94.38 71 LEU A CA 1
ATOM 558 C C . LEU A 1 71 ? -7.272 1.106 7.536 1.00 94.38 71 LEU A C 1
ATOM 560 O O . LEU A 1 71 ? -8.409 1.538 7.728 1.00 94.38 71 LEU A O 1
ATOM 564 N N . ILE A 1 72 ? -6.991 0.331 6.477 1.00 93.50 72 ILE A N 1
ATOM 565 C CA . ILE A 1 72 ? -8.001 0.039 5.444 1.00 93.50 72 ILE A CA 1
ATOM 566 C C . ILE A 1 72 ? -9.137 -0.851 5.961 1.00 93.50 72 ILE A C 1
ATOM 568 O O . ILE A 1 72 ? -10.264 -0.767 5.471 1.00 93.50 72 ILE A O 1
ATOM 572 N N . LEU A 1 73 ? -8.867 -1.676 6.976 1.00 92.56 73 LEU A N 1
ATOM 573 C CA . LEU A 1 73 ? -9.884 -2.476 7.658 1.00 92.56 73 LEU A CA 1
ATOM 574 C C . LEU A 1 73 ? -10.665 -1.697 8.728 1.00 92.56 73 LEU A C 1
ATOM 576 O O . LEU A 1 73 ? -11.592 -2.262 9.310 1.00 92.56 73 LEU A O 1
ATOM 580 N N . GLY A 1 74 ? -10.315 -0.435 9.000 1.00 91.31 74 GLY A N 1
ATOM 581 C CA . GLY A 1 74 ? -10.975 0.393 10.013 1.00 91.31 74 GLY A CA 1
ATOM 582 C C . GLY A 1 74 ? -10.753 -0.099 11.445 1.00 91.31 74 GLY A C 1
ATOM 583 O O . GLY A 1 74 ? -11.641 0.023 12.284 1.00 91.31 74 GLY A O 1
ATOM 584 N N . ARG A 1 75 ? -9.598 -0.716 11.719 1.00 92.31 75 ARG A N 1
ATOM 585 C CA . ARG A 1 75 ? -9.214 -1.198 13.060 1.00 92.31 75 ARG A CA 1
ATOM 586 C C . ARG A 1 75 ? -8.523 -0.132 13.904 1.00 92.31 75 ARG A C 1
ATOM 588 O O . ARG A 1 75 ? -8.408 -0.305 15.114 1.00 92.31 75 ARG A O 1
ATOM 595 N N . ILE A 1 76 ? -8.053 0.927 13.256 1.00 92.31 76 ILE A N 1
ATOM 596 C CA . ILE A 1 76 ? -7.409 2.091 13.857 1.00 92.31 76 ILE A CA 1
ATOM 597 C C . ILE A 1 76 ? -8.026 3.361 13.270 1.00 92.31 76 ILE A C 1
ATOM 599 O O . ILE A 1 76 ? -8.511 3.343 12.135 1.00 92.31 76 ILE A O 1
ATOM 603 N N . ASP A 1 77 ? -8.010 4.440 14.049 1.00 84.19 77 ASP A N 1
ATOM 604 C CA . ASP A 1 77 ? -8.485 5.748 13.601 1.00 84.19 77 ASP A CA 1
ATOM 605 C C . ASP A 1 77 ? -7.405 6.460 12.756 1.00 84.19 77 ASP A C 1
ATOM 607 O O . ASP A 1 77 ? -6.218 6.337 13.078 1.00 84.19 77 ASP A O 1
ATOM 611 N N . PRO A 1 78 ? -7.804 7.151 11.669 1.00 72.88 78 PRO A N 1
ATOM 612 C CA . PRO A 1 78 ? -6.905 7.833 10.736 1.00 72.88 78 PRO A CA 1
ATOM 613 C C . PRO A 1 78 ? -6.266 9.113 11.283 1.00 72.88 78 PRO A C 1
ATOM 615 O O . PRO A 1 78 ? -6.896 9.797 12.124 1.00 72.88 78 PRO A O 1
#

Sequence (78 aa):
MLEQAEPTDLEFARMAFAVDGFKVRCHPNVDAAMAERLIERGLADLHDGFDEFVPGEAHRCLRPTQYGFDLILGRIDP

Radius of gyration: 12.54 Å; chains: 1; bounding box: 27×41×29 Å